Protein AF-A0A820MTB3-F1 (afdb_monomer_lite)

Foldseek 3Di:
DVVVVVVVVVVCVVVVVDPLVVLVVQLVVLVVVLVVLVVVLVVVVVVLVVVCVVVVNPDDDDCVVSVVSVVVSVVSVVSNVVSVVVVVLVVVCVDVVSVVVVVVCVVVVVVVVVVVVVVVVVVVVVVVVCCCVPVVVD

Radius of gyration: 23.79 Å; chains: 1; bounding box: 45×56×62 Å

Secondary structure (DSSP, 8-state):
-HHHHHHHHHHHHTTTTSTHHHHHHHHHHHHHHHHHHHHHHHHHHHHHHHHHHHTTT-S---THHHHHHHHHHHHHHHHHHHHHHHHHHHHHTTSHHHHHHHHHHHHHHHHHHHHHHHHHHHHHHHHHHHIIIIITT-

Sequence (138 aa):
MWIEIRLLLKLKWNSFHRFWSYIEVGIIVCSWTSVGIYVWRYKECKRIGELFEETNGYVYINLQLASYINDILTFLFAFCCFFGTVKLIRLCRFNQRMNLFIHTLQYAGKELISFAMMFSIVFMSFICLFYLLFVSQL

pLDDT: mean 80.35, std 15.02, range [35.56, 97.19]

InterPro domains:
  IPR013122 Polycystin cation channel, PKD1/PKD2 [PF08016] (15-137)
  IPR051223 Polycystin [PTHR10877] (3-137)

Organism: NCBI:txid433720

Structure (mmCIF, N/CA/C/O backbone):
data_AF-A0A820MTB3-F1
#
_entry.id   AF-A0A820MTB3-F1
#
loop_
_atom_site.group_PDB
_atom_site.id
_atom_site.type_symbol
_atom_site.label_atom_id
_atom_site.label_alt_id
_atom_site.label_comp_id
_atom_site.label_asym_id
_atom_site.label_entity_id
_atom_site.label_seq_id
_atom_site.pdbx_PDB_ins_code
_atom_site.Cartn_x
_atom_site.Cartn_y
_atom_site.Cartn_z
_atom_site.occupancy
_atom_site.B_iso_or_equiv
_atom_site.auth_seq_id
_atom_site.auth_comp_id
_atom_site.auth_asym_id
_atom_site.auth_atom_id
_atom_site.pdbx_PDB_model_num
ATOM 1 N N . MET A 1 1 ? 12.061 -26.969 9.873 1.00 47.59 1 MET A N 1
ATOM 2 C CA . MET A 1 1 ? 11.776 -25.763 9.063 1.00 47.59 1 MET A CA 1
ATOM 3 C C . MET A 1 1 ? 10.459 -25.798 8.271 1.00 47.59 1 MET A C 1
ATOM 5 O O . MET A 1 1 ? 9.567 -25.044 8.626 1.00 47.59 1 MET A O 1
ATOM 9 N N . TRP A 1 2 ? 10.243 -26.658 7.258 1.00 35.56 2 TRP A N 1
ATOM 10 C CA . TRP A 1 2 ? 8.962 -26.684 6.497 1.00 35.56 2 TRP A CA 1
ATOM 11 C C . TRP A 1 2 ? 7.739 -27.174 7.302 1.00 35.56 2 TRP A C 1
ATOM 13 O O . TRP A 1 2 ? 6.601 -26.823 6.997 1.00 35.56 2 TRP A O 1
ATOM 23 N N . ILE A 1 3 ? 7.967 -27.974 8.344 1.00 53.16 3 ILE A N 1
ATOM 24 C CA . ILE A 1 3 ? 6.916 -28.544 9.202 1.00 53.16 3 ILE A CA 1
ATOM 25 C C . ILE A 1 3 ? 6.441 -27.530 10.259 1.00 53.16 3 ILE A C 1
ATOM 27 O O . ILE A 1 3 ? 5.242 -27.416 10.502 1.00 53.16 3 ILE A O 1
ATOM 31 N N . GLU A 1 4 ? 7.347 -26.707 10.796 1.00 52.78 4 GLU A N 1
ATOM 32 C CA . GLU A 1 4 ? 7.013 -25.600 11.711 1.00 52.78 4 GLU A CA 1
ATOM 33 C C . GLU A 1 4 ? 6.175 -24.523 11.015 1.00 52.78 4 GLU A C 1
ATOM 35 O O . GLU A 1 4 ? 5.212 -24.014 11.583 1.00 52.78 4 GLU A O 1
ATOM 40 N N . ILE A 1 5 ? 6.472 -24.240 9.742 1.00 57.94 5 ILE A N 1
ATOM 41 C CA . ILE A 1 5 ? 5.706 -23.294 8.919 1.00 57.94 5 ILE A CA 1
ATOM 42 C C . ILE A 1 5 ? 4.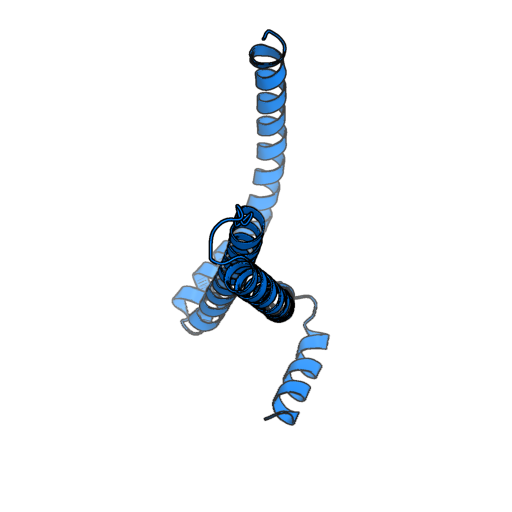260 -23.774 8.729 1.00 57.94 5 ILE A C 1
ATOM 44 O O . ILE A 1 5 ? 3.327 -22.975 8.829 1.00 57.94 5 ILE A O 1
ATOM 48 N N . ARG A 1 6 ? 4.043 -25.081 8.521 1.00 58.66 6 ARG A N 1
ATOM 49 C CA . ARG A 1 6 ? 2.691 -25.651 8.385 1.00 58.66 6 ARG A CA 1
ATOM 50 C C . ARG A 1 6 ? 1.919 -25.652 9.704 1.00 58.66 6 ARG A C 1
ATOM 52 O O . ARG A 1 6 ? 0.722 -25.384 9.684 1.00 58.66 6 ARG A O 1
ATOM 59 N N . LEU A 1 7 ? 2.579 -25.905 10.834 1.00 55.66 7 LEU A N 1
ATOM 60 C CA . LEU A 1 7 ? 1.962 -25.848 12.167 1.00 55.66 7 LEU A CA 1
ATOM 61 C C . LEU A 1 7 ? 1.536 -24.422 12.543 1.00 55.66 7 LEU A C 1
ATOM 63 O O . LEU A 1 7 ? 0.422 -24.223 13.031 1.00 55.66 7 LEU A O 1
ATOM 67 N N . LEU A 1 8 ? 2.359 -23.422 12.211 1.00 57.94 8 LEU A N 1
ATOM 68 C CA . LEU A 1 8 ? 2.005 -22.009 12.357 1.00 57.94 8 LEU A CA 1
ATOM 69 C C . LEU A 1 8 ? 0.856 -21.606 11.423 1.00 57.94 8 LEU A C 1
ATOM 71 O O . LEU A 1 8 ? -0.042 -20.888 11.850 1.00 57.94 8 LEU A O 1
ATOM 75 N N . LEU A 1 9 ? 0.828 -22.097 10.180 1.00 60.19 9 LEU A N 1
ATOM 76 C CA . LEU A 1 9 ? -0.268 -21.847 9.232 1.00 60.19 9 LEU A CA 1
ATOM 77 C C . LEU A 1 9 ? -1.598 -22.471 9.683 1.00 60.19 9 LEU A C 1
ATOM 79 O O . LEU A 1 9 ? -2.641 -21.828 9.561 1.00 60.19 9 LEU A O 1
ATOM 83 N N . LYS A 1 10 ? -1.571 -23.685 10.248 1.00 52.25 10 LYS A N 1
ATOM 84 C CA . LYS A 1 10 ? -2.777 -24.400 10.699 1.00 52.25 10 LYS A CA 1
ATOM 85 C C . LYS A 1 10 ? -3.397 -23.773 11.955 1.00 52.25 10 LYS A C 1
ATOM 87 O O . LYS A 1 10 ? -4.613 -23.634 12.020 1.00 52.25 10 LYS A O 1
ATOM 92 N N . LEU A 1 11 ? -2.576 -23.312 12.905 1.00 52.44 11 LEU A N 1
ATOM 93 C CA . LEU A 1 11 ? -3.037 -22.543 14.076 1.00 52.44 11 LEU A CA 1
ATOM 94 C C . LEU A 1 11 ? -3.550 -21.141 13.696 1.00 52.44 11 LEU A C 1
ATOM 96 O O . LEU A 1 11 ? -4.488 -20.620 14.300 1.00 52.44 11 LEU A O 1
ATOM 100 N N . LYS A 1 12 ? -2.964 -20.538 12.660 1.00 50.41 12 LYS A N 1
ATOM 101 C CA . LYS A 1 12 ? -3.304 -19.201 12.159 1.00 50.41 12 LYS A CA 1
ATOM 102 C C . LYS A 1 12 ? -4.613 -19.167 11.364 1.00 50.41 12 LYS A C 1
ATOM 104 O O . LYS A 1 12 ? -5.297 -18.147 11.400 1.00 50.41 12 LYS A O 1
ATOM 109 N N . TRP A 1 13 ? -5.013 -20.282 10.744 1.00 45.97 13 TRP A N 1
ATOM 110 C CA . TRP A 1 13 ? -6.303 -20.413 10.051 1.00 45.97 13 TRP A CA 1
ATOM 111 C C . TRP A 1 13 ? -7.506 -20.270 10.996 1.00 45.97 13 TRP A C 1
ATOM 113 O O . TRP A 1 13 ? -8.510 -19.678 10.623 1.00 45.97 13 TRP A O 1
ATOM 123 N N . ASN A 1 14 ? -7.388 -20.697 12.257 1.00 47.25 14 ASN A N 1
ATOM 124 C CA . ASN A 1 14 ? -8.447 -20.483 13.254 1.00 47.25 14 ASN A CA 1
ATOM 125 C C . ASN A 1 14 ? -8.442 -19.050 13.844 1.00 47.25 14 ASN A C 1
ATOM 127 O O . ASN A 1 14 ? -9.354 -18.658 14.560 1.00 47.25 14 ASN A O 1
ATOM 131 N N . SER A 1 15 ? -7.416 -18.245 13.534 1.00 44.62 15 SER A N 1
ATOM 132 C CA . SER A 1 15 ? -7.268 -16.831 13.929 1.00 44.62 15 SER A CA 1
ATOM 133 C C . SER A 1 15 ? -7.485 -15.856 12.760 1.00 44.62 15 SER A C 1
ATOM 135 O O . SER A 1 15 ? -7.094 -14.688 12.851 1.00 44.62 15 SER A O 1
ATOM 137 N N . PHE A 1 16 ? -8.100 -16.310 11.661 1.00 39.88 16 PHE A N 1
ATOM 138 C CA . PHE A 1 16 ? -8.291 -15.539 10.422 1.00 39.88 16 PHE A CA 1
ATOM 139 C C . PHE A 1 16 ? -9.120 -14.253 10.594 1.00 39.88 16 PHE A C 1
ATOM 141 O O . PHE A 1 16 ? -9.151 -13.407 9.708 1.00 39.88 16 PHE A O 1
ATOM 148 N N . HIS A 1 17 ? -9.742 -14.057 11.757 1.00 46.25 17 HIS A N 1
ATOM 149 C CA . HIS A 1 17 ? -10.502 -12.854 12.093 1.00 46.25 17 HIS A CA 1
ATOM 150 C C . HIS A 1 17 ? -9.662 -11.676 12.619 1.00 46.25 17 HIS A C 1
ATOM 152 O O . HIS A 1 17 ? -10.198 -10.621 12.950 1.00 46.25 17 HIS A O 1
ATOM 158 N N . ARG A 1 18 ? -8.336 -11.818 12.716 1.00 63.56 18 ARG A N 1
ATOM 159 C CA . ARG A 1 18 ? -7.456 -10.801 13.307 1.00 63.56 18 ARG A CA 1
ATOM 160 C C . ARG A 1 18 ? -6.773 -9.988 12.204 1.00 63.56 18 ARG A C 1
ATOM 162 O O . ARG A 1 18 ? -6.061 -10.568 11.393 1.00 63.56 18 ARG A O 1
ATOM 169 N N . PHE A 1 19 ? -6.915 -8.659 12.236 1.00 70.06 19 PHE A N 1
ATOM 170 C CA . PHE A 1 19 ? -6.247 -7.645 11.384 1.00 70.06 19 PHE A CA 1
ATOM 171 C C . PHE A 1 19 ? -4.815 -8.012 10.923 1.00 70.06 19 PHE A C 1
ATOM 173 O O . PHE A 1 19 ? -4.427 -7.784 9.783 1.00 70.06 19 PHE A O 1
ATOM 180 N N . TRP A 1 20 ? -4.044 -8.670 11.788 1.00 74.69 20 TRP A N 1
ATOM 181 C CA . TRP A 1 20 ? -2.686 -9.145 11.524 1.00 74.69 20 TRP A CA 1
ATOM 182 C C . TRP A 1 20 ? -2.541 -10.193 10.411 1.00 74.69 20 TRP A C 1
ATOM 184 O O . TRP A 1 20 ? -1.484 -10.246 9.786 1.00 74.69 20 TRP A O 1
ATOM 194 N N . SER A 1 21 ? -3.565 -11.009 10.151 1.00 80.94 21 SER A N 1
ATOM 195 C CA . SER A 1 21 ? -3.531 -12.014 9.080 1.00 80.94 21 SER A CA 1
ATOM 196 C C . SER A 1 21 ? -3.474 -11.348 7.701 1.00 80.94 21 SER A C 1
ATOM 198 O O . SER A 1 21 ? -2.680 -11.754 6.855 1.00 80.94 21 SER A O 1
ATOM 200 N N . TYR A 1 22 ? -4.230 -10.259 7.507 1.00 83.00 22 TYR A N 1
ATOM 201 C CA . TYR A 1 22 ? -4.240 -9.489 6.258 1.00 83.00 22 TYR A CA 1
ATOM 202 C C . TYR A 1 22 ? -2.868 -8.904 5.918 1.00 83.00 22 TYR A C 1
ATOM 204 O O . TYR A 1 22 ? -2.439 -8.981 4.772 1.00 83.00 22 TYR A O 1
ATOM 212 N N . ILE A 1 23 ? -2.142 -8.393 6.917 1.00 84.62 23 ILE A N 1
ATOM 213 C CA . ILE A 1 23 ? -0.777 -7.873 6.733 1.00 84.62 23 ILE A CA 1
ATOM 214 C C . ILE A 1 23 ? 0.169 -8.986 6.270 1.00 84.62 23 ILE A C 1
ATOM 216 O O . ILE A 1 23 ? 0.987 -8.781 5.378 1.00 84.62 23 ILE A O 1
ATOM 220 N N . GLU A 1 24 ? 0.060 -10.183 6.848 1.00 84.50 24 GLU A N 1
ATOM 221 C CA . GLU A 1 24 ? 0.929 -11.301 6.475 1.00 84.50 24 GLU A CA 1
ATOM 222 C C . GLU A 1 24 ? 0.620 -11.839 5.072 1.00 84.50 24 GLU A C 1
ATOM 224 O O . GLU A 1 24 ? 1.553 -12.180 4.346 1.00 84.50 24 GLU A O 1
ATOM 229 N N . VAL A 1 25 ? -0.653 -11.865 4.668 1.00 87.00 25 VAL A N 1
ATOM 230 C CA . VAL A 1 25 ? -1.044 -12.177 3.283 1.00 87.00 25 VAL A CA 1
ATOM 231 C C . VAL A 1 25 ? -0.530 -11.101 2.323 1.00 87.00 25 VAL A C 1
ATOM 233 O O . VAL A 1 25 ? 0.032 -11.448 1.287 1.00 87.00 25 VAL A O 1
ATOM 236 N N . GLY A 1 26 ? -0.632 -9.820 2.691 1.00 88.19 26 GLY A N 1
ATOM 237 C CA . GLY A 1 26 ? -0.115 -8.700 1.899 1.00 88.19 26 GLY A CA 1
ATOM 238 C C . GLY A 1 26 ? 1.382 -8.822 1.608 1.00 88.19 26 GLY A C 1
ATOM 239 O O . GLY A 1 26 ? 1.789 -8.707 0.456 1.00 88.19 26 GLY A O 1
ATOM 240 N N . ILE A 1 27 ? 2.196 -9.163 2.614 1.00 89.56 27 ILE A N 1
ATOM 241 C CA . ILE A 1 27 ? 3.643 -9.391 2.428 1.00 89.56 27 ILE A CA 1
ATOM 242 C C . ILE A 1 27 ? 3.899 -10.530 1.438 1.00 89.56 27 ILE A C 1
ATOM 244 O O . ILE A 1 27 ? 4.742 -10.387 0.553 1.00 89.56 27 ILE A O 1
ATOM 248 N N . ILE A 1 28 ? 3.186 -11.653 1.577 1.00 89.81 28 ILE A N 1
ATOM 249 C CA . ILE A 1 28 ? 3.353 -12.814 0.692 1.00 89.81 28 ILE A CA 1
ATOM 250 C C . ILE A 1 28 ? 3.011 -12.417 -0.746 1.00 89.81 28 ILE A C 1
ATOM 252 O O . ILE A 1 28 ? 3.834 -12.616 -1.636 1.00 89.81 28 ILE A O 1
ATOM 256 N N . VAL A 1 29 ? 1.845 -11.807 -0.969 1.00 90.56 29 VAL A N 1
ATOM 257 C CA . VAL A 1 29 ? 1.399 -11.385 -2.305 1.00 90.56 29 VAL A CA 1
ATOM 258 C C . VAL A 1 29 ? 2.384 -10.390 -2.918 1.00 90.56 29 VAL A C 1
ATOM 260 O O . VAL A 1 29 ? 2.868 -10.632 -4.019 1.00 90.56 29 VAL A O 1
ATOM 263 N N . CYS A 1 30 ? 2.764 -9.326 -2.201 1.00 89.69 30 CYS A N 1
ATOM 264 C CA . CYS A 1 30 ? 3.740 -8.349 -2.694 1.00 89.69 30 CYS A CA 1
ATOM 265 C C . CYS A 1 30 ? 5.094 -8.990 -3.030 1.00 89.69 30 CYS A C 1
ATOM 267 O O . CYS A 1 30 ? 5.696 -8.635 -4.042 1.00 89.69 30 CYS A O 1
ATOM 269 N N . SER A 1 31 ? 5.557 -9.950 -2.224 1.00 90.19 31 SER A N 1
ATOM 270 C CA . SER A 1 31 ? 6.831 -10.643 -2.458 1.00 90.19 31 SER A CA 1
ATOM 271 C C . SER A 1 31 ? 6.785 -11.498 -3.727 1.00 90.19 31 SER A C 1
ATOM 273 O O . SER A 1 31 ? 7.675 -11.394 -4.567 1.00 90.19 31 SER A O 1
ATOM 275 N N . TRP A 1 32 ? 5.733 -12.302 -3.909 1.00 92.75 32 TRP A N 1
ATOM 276 C CA . TRP A 1 32 ? 5.570 -13.122 -5.116 1.00 92.75 32 TRP A CA 1
ATOM 277 C C . TRP A 1 32 ? 5.407 -12.264 -6.373 1.00 92.75 32 TRP A C 1
ATOM 279 O O . TRP A 1 32 ? 6.049 -12.536 -7.390 1.00 92.75 32 TRP A O 1
ATOM 289 N N . THR A 1 33 ? 4.616 -11.192 -6.295 1.00 91.94 33 THR A N 1
ATOM 290 C CA . THR A 1 33 ? 4.456 -10.241 -7.402 1.00 91.94 33 THR A CA 1
ATOM 291 C C . THR A 1 33 ? 5.781 -9.559 -7.743 1.00 91.94 33 THR A C 1
ATOM 293 O O . THR A 1 33 ? 6.124 -9.458 -8.918 1.00 91.94 33 THR A O 1
ATOM 296 N N . SER A 1 34 ? 6.568 -9.152 -6.741 1.00 90.56 34 SER A N 1
ATOM 297 C CA . SER A 1 34 ? 7.891 -8.548 -6.947 1.00 90.56 34 SER A CA 1
ATOM 298 C C . SER A 1 34 ? 8.834 -9.483 -7.712 1.00 90.56 34 SER A C 1
ATOM 300 O O . SER A 1 34 ? 9.453 -9.057 -8.686 1.00 90.56 34 SER A O 1
ATOM 302 N N . VAL A 1 35 ? 8.874 -10.773 -7.357 1.00 93.00 35 VAL A N 1
ATOM 303 C CA . VAL A 1 35 ? 9.675 -11.775 -8.084 1.00 93.00 35 VAL A CA 1
ATOM 304 C C . VAL A 1 35 ? 9.208 -11.911 -9.537 1.00 93.00 35 VAL A C 1
ATOM 306 O O . VAL A 1 35 ? 10.037 -11.924 -10.447 1.00 93.00 35 VAL A O 1
ATOM 309 N N . GLY A 1 36 ? 7.894 -11.958 -9.777 1.00 92.12 36 GLY A N 1
ATOM 310 C CA . GLY A 1 36 ? 7.338 -12.031 -11.132 1.00 92.12 36 GLY A CA 1
ATOM 311 C C . GLY A 1 36 ? 7.739 -10.837 -12.004 1.00 92.12 36 GLY A C 1
ATOM 312 O O . GLY A 1 36 ? 8.222 -11.015 -13.125 1.00 92.12 36 GLY A O 1
ATOM 313 N N . ILE A 1 37 ? 7.612 -9.619 -11.469 1.00 90.44 37 ILE A N 1
ATOM 314 C CA . ILE A 1 37 ? 7.997 -8.391 -12.180 1.00 90.44 37 ILE A CA 1
ATOM 315 C C . ILE A 1 37 ? 9.513 -8.308 -12.365 1.00 90.44 37 ILE A C 1
ATOM 317 O O . ILE A 1 37 ? 9.973 -7.860 -13.413 1.00 90.44 37 ILE A O 1
ATOM 321 N N . TYR A 1 38 ? 10.304 -8.795 -11.409 1.00 90.50 38 TYR A N 1
ATOM 322 C CA . TYR A 1 38 ? 11.758 -8.844 -11.544 1.00 90.50 38 TYR A CA 1
ATOM 323 C C . TYR A 1 38 ? 12.199 -9.739 -12.710 1.00 90.50 38 TYR A C 1
ATOM 325 O O . TYR A 1 38 ? 13.045 -9.338 -13.509 1.00 90.50 38 TYR A O 1
ATOM 333 N N . VAL A 1 39 ? 11.589 -10.921 -12.863 1.00 91.44 39 VAL A N 1
ATOM 334 C CA . VAL A 1 39 ? 11.863 -11.812 -14.004 1.00 91.44 39 VAL A CA 1
ATOM 335 C C . VAL A 1 39 ? 11.469 -11.150 -15.325 1.00 91.44 39 VAL A C 1
ATOM 337 O O . VAL A 1 39 ? 12.205 -11.258 -16.308 1.00 91.44 39 VAL A O 1
ATOM 340 N N . TRP A 1 40 ? 10.341 -10.437 -15.360 1.00 85.88 40 TRP A N 1
ATOM 341 C CA . TRP A 1 40 ? 9.933 -9.686 -16.548 1.00 85.88 40 TRP A CA 1
ATOM 342 C C . TRP A 1 40 ? 10.935 -8.572 -16.878 1.00 85.88 40 TRP A C 1
ATOM 344 O O . TRP A 1 40 ? 11.434 -8.519 -18.002 1.00 85.88 40 TRP A O 1
ATOM 354 N N . ARG A 1 41 ? 11.326 -7.759 -15.889 1.00 87.06 41 ARG A N 1
ATOM 355 C CA . ARG A 1 41 ? 12.365 -6.730 -16.037 1.00 87.06 41 ARG A CA 1
ATOM 356 C C . ARG A 1 41 ? 13.665 -7.316 -16.586 1.00 87.06 41 ARG A C 1
ATOM 358 O O . ARG A 1 41 ? 14.270 -6.724 -17.472 1.00 87.06 41 ARG A O 1
ATOM 365 N N . TYR A 1 42 ? 14.088 -8.473 -16.079 1.00 85.81 42 TYR A N 1
ATOM 366 C CA . TYR A 1 42 ? 15.315 -9.131 -16.521 1.00 85.81 42 TYR A CA 1
ATOM 367 C C . TYR A 1 42 ? 15.253 -9.538 -18.000 1.00 85.81 42 TYR A C 1
ATOM 369 O O . TYR A 1 42 ? 16.186 -9.260 -18.754 1.00 85.81 42 TYR A O 1
ATOM 377 N N . LYS A 1 43 ? 14.136 -10.134 -18.441 1.00 84.81 43 LYS A N 1
ATOM 378 C CA . LYS A 1 43 ? 13.920 -10.474 -19.859 1.00 84.81 43 LYS A CA 1
ATOM 379 C C . LYS A 1 43 ? 13.921 -9.233 -20.750 1.00 84.81 43 LYS A C 1
ATOM 381 O O . LYS A 1 43 ? 14.526 -9.252 -21.817 1.00 84.81 43 LYS A O 1
ATOM 386 N N . GLU A 1 44 ? 13.278 -8.164 -20.293 1.00 80.56 44 GLU A N 1
ATOM 387 C CA . GLU A 1 44 ? 13.187 -6.907 -21.033 1.00 80.56 44 GLU A CA 1
ATOM 388 C C . GLU A 1 44 ? 14.557 -6.221 -21.165 1.00 80.56 44 GLU A C 1
ATOM 390 O O . GLU A 1 44 ? 14.938 -5.808 -22.257 1.00 80.56 44 GLU A O 1
ATOM 395 N N . CYS A 1 45 ? 15.352 -6.193 -20.090 1.00 80.88 45 CYS A N 1
ATOM 396 C CA . CYS A 1 45 ? 16.731 -5.700 -20.128 1.00 80.88 45 CYS A CA 1
ATOM 397 C C . CYS A 1 45 ? 17.621 -6.511 -21.078 1.00 80.88 45 CYS A C 1
ATOM 399 O O . CYS A 1 45 ? 18.422 -5.916 -21.794 1.00 80.88 45 CYS A O 1
ATOM 401 N N . LYS A 1 46 ? 17.482 -7.845 -21.114 1.00 82.94 46 LYS A N 1
ATOM 402 C CA . LYS A 1 46 ? 18.251 -8.699 -22.036 1.00 82.94 46 LYS A CA 1
ATOM 403 C C . LYS A 1 46 ? 17.908 -8.397 -23.495 1.00 82.94 46 LYS A C 1
ATOM 405 O O . LYS A 1 46 ? 18.813 -8.214 -24.297 1.00 82.94 46 LYS A O 1
ATOM 410 N N . ARG A 1 47 ? 16.613 -8.254 -23.805 1.00 80.31 47 ARG A N 1
ATOM 411 C CA . ARG A 1 47 ? 16.126 -7.880 -25.142 1.00 80.31 47 ARG A CA 1
ATOM 412 C C . ARG A 1 47 ? 16.681 -6.527 -25.588 1.00 80.31 47 ARG A C 1
ATOM 414 O O . ARG A 1 47 ? 17.140 -6.391 -26.714 1.00 80.31 47 ARG A O 1
ATOM 421 N N . ILE A 1 48 ? 16.652 -5.538 -24.695 1.00 80.00 48 ILE A N 1
ATOM 422 C CA . ILE A 1 48 ? 17.216 -4.207 -24.948 1.00 80.00 48 ILE A CA 1
ATOM 423 C C . ILE A 1 48 ? 18.732 -4.280 -25.186 1.00 80.00 48 ILE A C 1
ATOM 425 O O . ILE A 1 48 ? 19.228 -3.621 -26.096 1.00 80.00 48 ILE A O 1
ATOM 429 N N . GLY A 1 49 ? 19.455 -5.081 -24.398 1.00 77.38 49 GLY A N 1
ATOM 430 C CA . GLY A 1 49 ? 20.894 -5.292 -24.571 1.00 77.38 49 GLY A CA 1
ATOM 431 C C . GLY A 1 49 ? 21.239 -5.898 -25.932 1.00 77.38 49 GLY A C 1
ATOM 432 O O . GLY A 1 49 ? 22.094 -5.364 -26.627 1.00 77.38 49 GLY A O 1
ATOM 433 N N . GLU A 1 50 ? 20.514 -6.940 -26.346 1.00 78.38 50 GLU A N 1
ATOM 434 C CA . GLU A 1 50 ? 20.698 -7.595 -27.651 1.00 78.38 50 GLU A CA 1
ATOM 435 C C . GLU A 1 50 ? 20.412 -6.631 -28.820 1.00 78.38 50 GLU A C 1
ATOM 437 O O . GLU A 1 50 ? 21.217 -6.528 -29.740 1.00 78.38 50 GLU A O 1
ATOM 442 N N . LEU A 1 51 ? 19.333 -5.841 -28.742 1.00 72.94 51 LEU A N 1
ATOM 443 C CA . LEU A 1 51 ? 19.000 -4.805 -29.736 1.00 72.94 51 LEU A CA 1
ATOM 444 C C . LEU A 1 51 ? 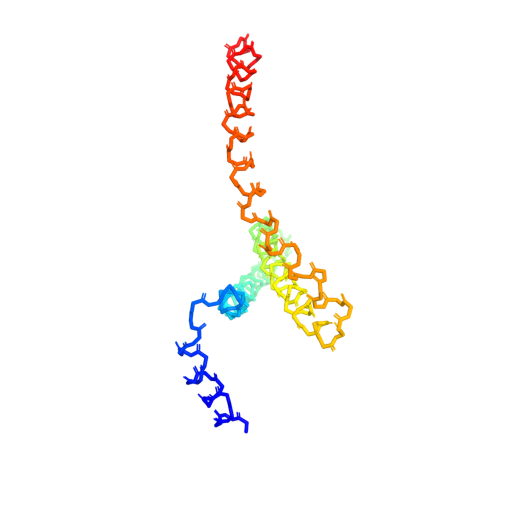20.071 -3.706 -29.842 1.00 72.94 51 LEU A C 1
ATOM 446 O O . LEU A 1 51 ? 20.317 -3.179 -30.930 1.00 72.94 51 LEU A O 1
ATOM 450 N N . PHE A 1 52 ? 20.697 -3.337 -28.722 1.00 73.25 52 PHE A N 1
ATOM 451 C CA . PHE A 1 52 ? 21.775 -2.348 -28.703 1.00 73.25 52 PHE A CA 1
ATOM 452 C C . PHE A 1 52 ? 23.051 -2.883 -29.364 1.00 73.25 52 PHE A C 1
ATOM 454 O O . PHE A 1 52 ? 23.697 -2.156 -30.123 1.00 73.25 52 PHE A O 1
ATOM 461 N N . GLU A 1 53 ? 23.377 -4.150 -29.101 1.00 72.50 53 GLU A N 1
ATOM 462 C CA . GLU A 1 53 ? 24.545 -4.848 -29.646 1.00 72.50 53 GLU A CA 1
ATOM 463 C C . GLU A 1 53 ? 24.403 -5.091 -31.159 1.00 72.50 53 GLU A C 1
ATOM 465 O O . GLU A 1 53 ? 25.335 -4.833 -31.917 1.00 72.50 53 GLU A O 1
ATOM 470 N N . GLU A 1 54 ? 23.210 -5.481 -31.620 1.00 68.12 54 GLU A N 1
ATOM 471 C CA . GLU A 1 54 ? 22.921 -5.735 -33.039 1.00 68.12 54 GLU A CA 1
ATOM 472 C C . GLU A 1 54 ? 22.906 -4.446 -33.880 1.00 68.12 54 GLU A C 1
ATOM 474 O O . GLU A 1 54 ? 23.267 -4.455 -35.058 1.00 68.12 54 GLU A O 1
ATOM 479 N N . THR A 1 55 ? 22.548 -3.309 -33.271 1.00 63.41 55 THR A N 1
ATOM 480 C CA . THR A 1 55 ? 22.383 -2.037 -33.995 1.00 63.41 55 THR A CA 1
ATOM 481 C C . THR A 1 55 ? 23.567 -1.068 -33.854 1.00 63.41 55 THR A C 1
ATOM 483 O O . THR A 1 55 ? 23.478 0.078 -34.307 1.00 63.41 55 THR A O 1
ATOM 486 N N . ASN A 1 56 ? 24.680 -1.485 -33.229 1.00 62.25 56 ASN A N 1
ATOM 487 C CA . ASN A 1 56 ? 25.881 -0.654 -33.019 1.00 62.25 56 ASN A CA 1
ATOM 488 C C . ASN A 1 56 ? 25.563 0.767 -32.484 1.00 62.25 56 ASN A C 1
ATOM 490 O O . ASN A 1 56 ? 26.205 1.748 -32.856 1.00 62.25 56 ASN A O 1
ATOM 494 N N . GLY A 1 57 ? 24.534 0.898 -31.637 1.00 60.94 57 GLY A N 1
ATOM 495 C CA . GLY A 1 57 ? 24.162 2.165 -30.994 1.00 60.94 57 GLY A CA 1
ATOM 496 C C . GLY A 1 57 ? 23.448 3.218 -31.861 1.00 60.94 57 GLY A C 1
ATOM 497 O O . GLY A 1 57 ? 23.234 4.327 -31.374 1.00 60.94 57 GLY A O 1
ATOM 498 N N . TYR A 1 58 ? 23.042 2.911 -33.100 1.00 56.06 58 TYR A N 1
ATOM 499 C CA . TYR A 1 58 ? 22.380 3.888 -33.989 1.00 56.06 58 TYR A CA 1
ATOM 500 C C . TYR A 1 58 ? 20.846 3.953 -33.868 1.00 56.06 58 TYR A C 1
ATOM 502 O O . TYR A 1 58 ? 20.230 4.870 -34.412 1.00 56.06 58 TYR A O 1
ATOM 510 N N . VAL A 1 59 ? 20.210 3.017 -33.155 1.00 59.12 59 VAL A N 1
ATOM 511 C CA . VAL A 1 59 ? 18.750 2.995 -32.957 1.00 59.12 59 VAL A CA 1
ATOM 512 C C . VAL A 1 59 ? 18.367 3.550 -31.590 1.00 59.12 59 VAL A C 1
ATOM 514 O O . VAL A 1 59 ? 18.924 3.178 -30.560 1.00 59.12 59 VAL A O 1
ATOM 517 N N . TYR A 1 60 ? 17.367 4.435 -31.590 1.00 59.06 60 TYR A N 1
ATOM 518 C CA . TYR A 1 60 ? 16.748 4.961 -30.380 1.00 59.06 60 TYR A CA 1
ATOM 519 C C . TYR A 1 60 ? 16.008 3.839 -29.641 1.00 59.06 60 TYR A C 1
ATOM 521 O O . TYR A 1 60 ? 14.933 3.398 -30.052 1.00 59.06 60 TYR A O 1
ATOM 529 N N . ILE A 1 61 ? 16.588 3.369 -28.540 1.00 64.19 61 ILE A N 1
ATOM 530 C CA . ILE A 1 61 ? 15.962 2.379 -27.667 1.00 64.19 61 ILE A CA 1
ATOM 531 C C . ILE A 1 61 ? 15.022 3.101 -26.708 1.00 64.19 61 ILE A C 1
ATOM 533 O O . ILE A 1 61 ? 15.438 3.963 -25.934 1.00 64.19 61 ILE A O 1
ATOM 537 N N . ASN A 1 62 ? 13.747 2.718 -26.719 1.00 68.19 62 ASN A N 1
ATOM 538 C CA . ASN A 1 62 ? 12.758 3.296 -25.822 1.00 68.19 62 ASN A CA 1
ATOM 539 C C . ASN A 1 62 ? 12.917 2.745 -24.389 1.00 68.19 62 ASN A C 1
ATOM 541 O O . ASN A 1 62 ? 12.281 1.766 -23.995 1.00 68.19 62 ASN A O 1
ATOM 545 N N . LEU A 1 63 ? 13.774 3.395 -23.597 1.00 78.12 63 LEU A N 1
ATOM 546 C CA . LEU A 1 63 ? 14.036 3.066 -22.189 1.00 78.12 63 LEU A CA 1
ATOM 547 C C . LEU A 1 63 ? 12.876 3.425 -21.248 1.00 78.12 63 LEU A C 1
ATOM 549 O O . LEU A 1 63 ? 12.899 3.060 -20.072 1.00 78.12 63 LEU A O 1
ATOM 553 N N . GLN A 1 64 ? 11.845 4.113 -21.741 1.00 81.81 64 GLN A N 1
ATOM 554 C CA . GLN A 1 64 ? 10.715 4.548 -20.924 1.00 81.81 64 GLN A CA 1
ATOM 555 C C . GLN A 1 64 ? 9.946 3.357 -20.339 1.00 81.81 64 GLN A C 1
ATOM 557 O O . GLN A 1 64 ? 9.561 3.386 -19.170 1.00 81.81 64 GLN A O 1
ATOM 562 N N . LEU A 1 65 ? 9.805 2.270 -21.108 1.00 79.38 65 LEU A N 1
ATOM 563 C CA . LEU A 1 65 ? 9.201 1.028 -20.621 1.00 79.38 65 LEU A CA 1
ATOM 564 C C . LEU A 1 65 ? 10.045 0.395 -19.503 1.00 79.38 65 LEU A C 1
ATOM 566 O O . LEU A 1 65 ? 9.505 -0.039 -18.487 1.00 79.38 65 LEU A O 1
ATOM 570 N N . ALA A 1 66 ? 11.372 0.385 -19.658 1.00 83.69 66 ALA A N 1
ATOM 571 C CA . ALA A 1 66 ? 12.285 -0.150 -18.651 1.00 83.69 66 ALA A CA 1
ATOM 572 C C . ALA A 1 66 ? 12.248 0.671 -17.349 1.00 83.69 66 ALA A C 1
ATOM 574 O O . ALA A 1 66 ? 12.238 0.088 -16.262 1.00 83.69 66 ALA A O 1
ATOM 575 N N . SER A 1 67 ? 12.166 2.003 -17.453 1.00 86.94 67 SER A N 1
ATOM 576 C CA . SER A 1 67 ? 11.986 2.892 -16.299 1.00 86.94 67 SER A CA 1
ATOM 577 C C . SER A 1 67 ? 10.662 2.621 -15.588 1.00 86.94 67 SER A C 1
ATOM 579 O O . SER A 1 67 ? 10.651 2.426 -14.378 1.00 86.94 67 SER A O 1
ATOM 581 N N . TYR A 1 68 ? 9.561 2.507 -16.334 1.00 88.19 68 TYR A N 1
ATOM 582 C CA . TYR A 1 68 ? 8.239 2.251 -15.761 1.00 88.19 68 TYR A CA 1
ATOM 583 C C . TYR A 1 68 ? 8.171 0.915 -15.002 1.00 88.19 68 TYR A C 1
ATOM 585 O O . TYR A 1 68 ? 7.647 0.844 -13.889 1.00 88.19 68 TYR A O 1
ATOM 593 N N . ILE A 1 69 ? 8.761 -0.147 -15.562 1.00 88.12 69 ILE A N 1
ATOM 594 C CA . ILE A 1 69 ? 8.860 -1.451 -14.886 1.00 88.12 69 ILE A CA 1
ATOM 595 C C . ILE A 1 69 ? 9.694 -1.335 -13.599 1.00 88.12 69 ILE A C 1
ATOM 597 O O . ILE A 1 69 ? 9.360 -1.953 -12.584 1.00 88.12 69 ILE A O 1
ATOM 601 N N . ASN A 1 70 ? 10.766 -0.539 -13.617 1.00 89.56 70 ASN A N 1
ATOM 602 C CA . ASN A 1 70 ? 11.590 -0.291 -12.438 1.00 89.56 70 ASN A CA 1
ATOM 603 C C . ASN A 1 70 ? 10.842 0.510 -11.357 1.00 89.56 70 ASN A C 1
ATOM 605 O O . ASN A 1 70 ? 10.964 0.188 -10.172 1.00 89.56 70 ASN A O 1
ATOM 609 N N . ASP A 1 71 ? 10.034 1.495 -11.746 1.00 92.50 71 ASP A N 1
ATOM 610 C CA . ASP A 1 71 ? 9.202 2.270 -10.820 1.00 92.50 71 ASP A CA 1
ATOM 611 C C . ASP A 1 71 ? 8.161 1.375 -10.140 1.00 92.50 71 ASP A C 1
ATOM 613 O O . ASP A 1 71 ? 8.058 1.371 -8.912 1.00 92.50 71 ASP A O 1
ATOM 617 N N . ILE A 1 72 ? 7.461 0.524 -10.900 1.00 91.69 72 ILE A N 1
ATOM 618 C CA . ILE A 1 72 ? 6.507 -0.450 -10.339 1.00 91.69 72 ILE A CA 1
ATOM 619 C C . ILE A 1 72 ? 7.193 -1.388 -9.341 1.00 91.69 72 ILE A C 1
ATOM 621 O O . ILE A 1 72 ? 6.667 -1.651 -8.256 1.00 91.69 72 ILE A O 1
ATOM 625 N N . LEU A 1 73 ? 8.372 -1.899 -9.691 1.00 91.50 73 LEU A N 1
ATOM 626 C CA . LEU A 1 73 ? 9.135 -2.788 -8.822 1.00 91.50 73 LEU A CA 1
ATOM 627 C C . LEU A 1 73 ? 9.571 -2.077 -7.530 1.00 91.50 73 LEU A C 1
ATOM 629 O O . LEU A 1 73 ? 9.488 -2.658 -6.445 1.00 91.50 73 LEU A O 1
ATOM 633 N N . THR A 1 74 ? 9.954 -0.805 -7.631 1.00 93.75 74 THR A N 1
ATOM 634 C CA . THR A 1 74 ? 10.281 0.046 -6.480 1.00 93.75 74 THR A CA 1
ATOM 635 C C . THR A 1 74 ? 9.060 0.266 -5.588 1.00 93.75 74 THR A C 1
ATOM 637 O O . THR A 1 74 ? 9.160 0.107 -4.369 1.00 93.75 74 THR A O 1
ATOM 640 N N . PHE A 1 75 ? 7.885 0.533 -6.168 1.00 93.88 75 PHE A N 1
ATOM 641 C CA . PHE A 1 75 ? 6.637 0.636 -5.408 1.00 93.88 75 PHE A CA 1
ATOM 642 C C . PHE A 1 75 ? 6.295 -0.670 -4.687 1.00 93.88 75 PHE A C 1
ATOM 644 O O . PHE A 1 75 ? 5.939 -0.641 -3.509 1.00 93.88 75 PHE A O 1
ATOM 651 N N . LEU A 1 76 ? 6.456 -1.828 -5.333 1.00 92.44 76 LEU A N 1
ATOM 652 C CA . LEU A 1 76 ? 6.221 -3.125 -4.689 1.00 92.44 76 LEU A CA 1
ATOM 653 C C . LEU A 1 76 ? 7.156 -3.373 -3.504 1.00 92.44 76 LEU A C 1
ATOM 655 O O . LEU A 1 76 ? 6.705 -3.867 -2.466 1.00 92.44 76 LEU A O 1
ATOM 659 N N . PHE A 1 77 ? 8.434 -3.009 -3.622 1.00 92.56 77 PHE A N 1
ATOM 660 C CA . PHE A 1 77 ? 9.353 -3.079 -2.489 1.00 92.56 77 PHE A CA 1
ATOM 661 C C . PHE A 1 77 ? 8.969 -2.109 -1.377 1.00 92.56 77 PHE A C 1
ATOM 663 O O . PHE A 1 77 ? 8.991 -2.504 -0.212 1.00 92.56 77 PHE A O 1
ATOM 670 N N . ALA A 1 78 ? 8.546 -0.888 -1.708 1.00 94.69 78 ALA A N 1
ATOM 671 C CA . ALA A 1 78 ? 8.056 0.069 -0.721 1.00 94.69 78 ALA A CA 1
ATOM 672 C C . ALA A 1 78 ? 6.836 -0.479 0.040 1.00 94.69 78 ALA A C 1
ATOM 674 O O . ALA A 1 78 ? 6.811 -0.420 1.270 1.00 94.69 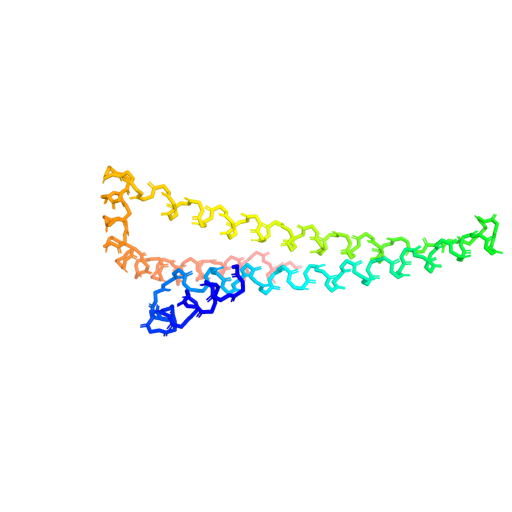78 ALA A O 1
ATOM 675 N N . PHE A 1 79 ? 5.875 -1.100 -0.653 1.00 92.38 79 PHE A N 1
ATOM 676 C CA . PHE A 1 79 ? 4.746 -1.784 -0.015 1.00 92.38 79 PHE A CA 1
ATOM 677 C C . PHE A 1 79 ? 5.201 -2.943 0.876 1.00 92.38 79 PHE A C 1
ATOM 679 O O . PHE A 1 79 ? 4.734 -3.073 2.009 1.00 92.38 79 PHE A O 1
ATOM 686 N N . CYS A 1 80 ? 6.143 -3.763 0.409 1.00 92.19 80 CYS A N 1
ATOM 687 C CA . CYS A 1 80 ? 6.690 -4.858 1.206 1.00 92.19 80 CYS A CA 1
ATOM 688 C C . CYS A 1 80 ? 7.370 -4.343 2.488 1.00 92.19 80 CYS A C 1
ATOM 690 O O . CYS A 1 80 ? 7.116 -4.867 3.575 1.00 92.19 80 CYS A O 1
ATOM 692 N N . CYS A 1 81 ? 8.177 -3.285 2.381 1.00 93.50 81 CYS A N 1
ATOM 693 C CA . CYS A 1 81 ? 8.798 -2.611 3.519 1.00 93.50 81 CYS A CA 1
ATOM 694 C C . CYS A 1 81 ? 7.752 -2.009 4.460 1.00 93.50 81 CYS A C 1
ATOM 696 O O . CYS A 1 81 ? 7.862 -2.192 5.668 1.00 93.50 81 CYS A O 1
ATOM 698 N N . PHE A 1 82 ? 6.709 -1.362 3.936 1.00 93.38 82 PHE A N 1
ATOM 699 C CA . PHE A 1 82 ? 5.614 -0.812 4.737 1.00 93.38 82 PHE A CA 1
ATOM 700 C C . PHE A 1 82 ? 4.933 -1.897 5.579 1.00 93.38 82 PHE A C 1
ATOM 702 O O . PHE A 1 82 ? 4.850 -1.776 6.804 1.00 93.38 82 PHE A O 1
ATOM 709 N N . PHE A 1 83 ? 4.516 -3.005 4.958 1.00 90.38 83 PHE A N 1
ATOM 710 C CA . PHE A 1 83 ? 3.931 -4.123 5.698 1.00 90.38 83 PHE A CA 1
ATOM 711 C C . PHE A 1 83 ? 4.932 -4.768 6.670 1.00 90.38 83 PHE A C 1
ATOM 713 O O . PHE A 1 83 ? 4.546 -5.181 7.768 1.00 90.38 83 PHE A O 1
ATOM 720 N N . GLY A 1 84 ? 6.218 -4.815 6.308 1.00 89.75 84 GLY A N 1
ATOM 721 C CA . GLY A 1 84 ? 7.310 -5.225 7.191 1.00 89.75 84 GLY A CA 1
ATOM 722 C C . GLY A 1 84 ? 7.407 -4.354 8.445 1.00 89.75 84 GLY A C 1
ATOM 723 O O . GLY A 1 84 ? 7.431 -4.882 9.556 1.00 89.75 84 GLY A O 1
ATOM 724 N N . THR A 1 85 ? 7.357 -3.031 8.296 1.00 90.31 85 THR A N 1
ATOM 725 C CA . THR A 1 85 ? 7.350 -2.070 9.407 1.00 90.31 85 THR A CA 1
ATOM 726 C C . THR A 1 85 ? 6.122 -2.254 10.295 1.00 90.31 85 THR A C 1
ATOM 728 O O . THR A 1 85 ? 6.248 -2.320 11.518 1.00 90.31 85 THR A O 1
ATOM 731 N N . VAL A 1 86 ? 4.934 -2.443 9.714 1.00 87.25 86 VAL A N 1
ATOM 732 C CA . VAL A 1 86 ? 3.722 -2.750 10.495 1.00 87.25 86 VAL A CA 1
ATOM 733 C C . VAL A 1 86 ? 3.881 -4.064 11.274 1.00 87.25 86 VAL A C 1
ATOM 735 O O . VAL A 1 86 ? 3.461 -4.170 12.430 1.00 87.25 86 VAL A O 1
ATOM 738 N N . LYS A 1 87 ? 4.545 -5.069 10.692 1.00 84.75 87 LYS A N 1
ATOM 739 C CA . LYS A 1 87 ? 4.880 -6.317 11.389 1.00 84.75 87 LYS A CA 1
ATOM 740 C C . LYS A 1 87 ? 5.880 -6.089 12.531 1.00 84.75 87 LYS A C 1
ATOM 742 O O . LYS A 1 87 ? 5.725 -6.724 13.573 1.00 84.75 87 LYS A O 1
ATOM 747 N N . LEU A 1 88 ? 6.839 -5.169 12.397 1.00 84.19 88 LEU A N 1
ATOM 748 C CA . LEU A 1 88 ? 7.750 -4.791 13.489 1.00 84.19 88 LEU A CA 1
ATOM 749 C C . LEU A 1 88 ? 7.003 -4.178 14.679 1.00 84.19 88 LEU A C 1
ATOM 751 O O . LEU A 1 88 ? 7.281 -4.553 15.817 1.00 84.19 88 LEU A O 1
ATOM 755 N N . ILE A 1 89 ? 5.986 -3.342 14.440 1.00 82.31 89 ILE A N 1
ATOM 756 C CA . ILE A 1 89 ? 5.133 -2.788 15.512 1.00 82.31 89 ILE A CA 1
ATOM 757 C C . ILE A 1 89 ? 4.491 -3.917 16.338 1.00 82.31 89 ILE A C 1
ATOM 759 O O . ILE A 1 89 ? 4.383 -3.822 17.563 1.00 82.31 89 ILE A O 1
ATOM 763 N N . ARG A 1 90 ? 4.124 -5.037 15.696 1.00 73.44 90 ARG A N 1
ATOM 764 C CA . ARG A 1 90 ? 3.615 -6.229 16.395 1.00 73.44 90 ARG A CA 1
ATOM 765 C C . ARG A 1 90 ? 4.667 -6.870 17.300 1.00 73.44 90 ARG A C 1
ATOM 767 O O . ARG A 1 90 ? 4.308 -7.314 18.389 1.00 73.44 90 ARG A O 1
ATOM 774 N N . LEU A 1 91 ? 5.928 -6.940 16.863 1.00 74.94 91 LEU A N 1
ATOM 775 C CA . LEU A 1 91 ? 7.027 -7.445 17.693 1.00 74.94 91 LEU A CA 1
ATOM 776 C C . LEU A 1 91 ? 7.307 -6.500 18.871 1.00 74.94 91 LEU A C 1
ATOM 778 O O . LEU A 1 91 ? 7.514 -6.965 19.985 1.00 74.94 91 LEU A O 1
ATOM 782 N N . CYS A 1 92 ? 7.207 -5.182 18.696 1.00 73.00 92 CYS A N 1
ATOM 783 C CA . CYS A 1 92 ? 7.396 -4.225 19.796 1.00 73.00 92 CYS A CA 1
ATOM 784 C C . CYS A 1 92 ? 6.356 -4.350 20.931 1.00 73.00 92 CYS A C 1
ATOM 786 O O . CYS A 1 92 ? 6.564 -3.824 22.026 1.00 73.00 92 CYS A O 1
ATOM 788 N N . ARG A 1 93 ? 5.261 -5.092 20.718 1.00 67.94 93 ARG A N 1
ATOM 789 C CA . ARG A 1 93 ? 4.215 -5.346 21.720 1.00 67.94 93 ARG A CA 1
ATOM 790 C C . ARG A 1 93 ? 4.667 -6.217 22.901 1.00 67.94 93 ARG A C 1
ATOM 792 O O . ARG A 1 93 ? 3.937 -6.310 23.882 1.00 67.94 93 ARG A O 1
ATOM 799 N N . PHE A 1 9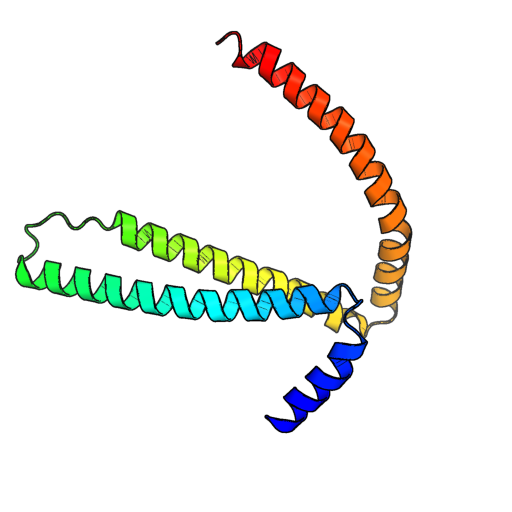4 ? 5.853 -6.831 22.843 1.00 67.81 94 PHE A N 1
ATOM 800 C CA . PHE A 1 94 ? 6.443 -7.521 24.000 1.00 67.81 94 PHE A CA 1
ATOM 801 C C . PHE A 1 94 ? 6.723 -6.573 25.179 1.00 67.81 94 PHE A C 1
ATOM 803 O O . PHE A 1 94 ? 6.799 -7.024 26.318 1.00 67.81 94 PHE A O 1
ATOM 810 N N . ASN A 1 95 ? 6.808 -5.259 24.938 1.00 78.69 95 ASN A N 1
ATOM 811 C CA . ASN A 1 95 ? 6.897 -4.270 26.004 1.00 78.69 95 ASN A CA 1
ATOM 812 C C . ASN A 1 95 ? 5.500 -3.904 26.546 1.00 78.69 95 ASN A C 1
ATOM 814 O O . ASN A 1 95 ? 4.651 -3.387 25.812 1.00 78.69 95 ASN A O 1
ATOM 818 N N . GLN A 1 96 ? 5.280 -4.096 27.850 1.00 75.69 96 GLN A N 1
ATOM 819 C CA . GLN A 1 96 ? 3.995 -3.852 28.520 1.00 75.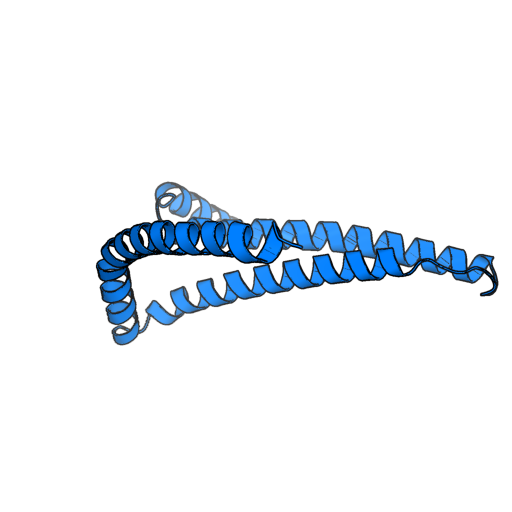69 96 GLN A CA 1
ATOM 820 C C . GLN A 1 96 ? 3.481 -2.413 28.336 1.00 75.69 96 GLN A C 1
ATOM 822 O O . GLN A 1 96 ? 2.283 -2.209 28.136 1.00 75.69 96 GLN A O 1
ATOM 827 N N . ARG A 1 97 ? 4.382 -1.418 28.313 1.00 79.44 97 ARG A N 1
ATOM 828 C CA . ARG A 1 97 ? 4.018 -0.010 28.062 1.00 79.44 97 ARG A CA 1
ATOM 829 C C . ARG A 1 97 ? 3.470 0.201 26.648 1.00 79.44 97 ARG A C 1
ATOM 831 O O . ARG A 1 97 ? 2.476 0.895 26.474 1.00 79.44 97 ARG A O 1
ATOM 838 N N . MET A 1 98 ? 4.076 -0.433 25.644 1.00 77.94 98 MET A N 1
ATOM 839 C CA . MET A 1 98 ? 3.639 -0.325 24.246 1.00 77.94 98 MET A CA 1
ATOM 840 C C . MET A 1 98 ? 2.327 -1.061 23.989 1.00 77.94 98 MET A C 1
ATOM 842 O O . MET A 1 98 ? 1.485 -0.577 23.235 1.00 77.94 98 MET A O 1
ATOM 846 N N . ASN A 1 99 ? 2.109 -2.196 24.655 1.00 79.00 99 ASN A N 1
ATOM 847 C CA . ASN A 1 99 ? 0.843 -2.912 24.545 1.00 79.00 99 ASN A CA 1
ATOM 848 C C . ASN A 1 99 ? -0.341 -2.070 25.058 1.00 79.00 99 ASN A C 1
ATOM 850 O O . ASN A 1 99 ? -1.392 -2.061 24.422 1.00 79.00 99 ASN A O 1
ATOM 854 N N . LEU A 1 100 ? -0.165 -1.318 26.151 1.00 84.94 100 LEU A N 1
ATOM 855 C CA . LEU A 1 100 ? -1.212 -0.447 26.695 1.00 84.94 100 LEU A CA 1
ATOM 856 C C . LEU A 1 100 ? -1.613 0.672 25.716 1.00 84.94 100 LEU A C 1
ATOM 858 O O . LEU A 1 100 ? -2.804 0.857 25.482 1.00 84.94 100 LEU A O 1
ATOM 862 N N . PHE A 1 101 ? -0.645 1.338 25.075 1.00 84.62 101 PHE A N 1
ATOM 863 C CA . PHE A 1 101 ? -0.912 2.331 24.021 1.00 84.62 101 PHE A CA 1
ATOM 864 C C . PHE A 1 101 ? -1.676 1.743 22.828 1.00 84.62 101 PHE A C 1
ATOM 866 O O . PHE A 1 101 ? -2.597 2.365 22.305 1.00 84.62 101 PHE A O 1
ATOM 873 N N . ILE A 1 102 ? -1.321 0.531 22.391 1.00 82.12 102 ILE A N 1
ATOM 874 C CA . ILE A 1 102 ? -2.026 -0.133 21.287 1.00 82.12 102 ILE A CA 1
ATOM 875 C C . ILE A 1 102 ? -3.472 -0.451 21.686 1.00 82.12 102 ILE A C 1
ATOM 877 O O . ILE A 1 102 ? -4.374 -0.290 20.867 1.00 82.12 102 ILE A O 1
ATOM 881 N N . HIS A 1 103 ? -3.715 -0.879 22.927 1.00 82.06 103 HIS A N 1
ATOM 882 C CA . HIS A 1 103 ? -5.065 -1.175 23.408 1.00 82.06 103 HIS A CA 1
ATOM 883 C C . HIS A 1 103 ? -5.947 0.072 23.516 1.00 82.06 103 HIS A C 1
ATOM 885 O O . HIS A 1 103 ? -7.096 0.029 23.075 1.00 82.06 103 HIS A O 1
ATOM 891 N N . THR A 1 104 ? -5.427 1.183 24.044 1.00 89.44 104 THR A N 1
ATOM 892 C CA . THR A 1 104 ? -6.185 2.442 24.105 1.00 89.44 104 THR A CA 1
ATOM 893 C C . THR A 1 104 ? -6.469 2.986 22.707 1.00 89.44 104 THR A C 1
ATOM 895 O O . THR A 1 104 ? -7.595 3.398 22.437 1.00 89.44 104 THR A O 1
ATOM 898 N N . LEU A 1 105 ? -5.500 2.899 21.789 1.00 85.62 105 LEU A N 1
ATOM 899 C CA . LEU A 1 105 ? -5.681 3.293 20.392 1.00 85.62 105 LEU A CA 1
ATOM 900 C C . LEU A 1 105 ? -6.702 2.406 19.664 1.00 85.62 105 LEU A C 1
ATOM 902 O O . LEU A 1 105 ? -7.510 2.916 18.899 1.00 85.62 105 LEU A O 1
ATOM 906 N N . GLN A 1 106 ? -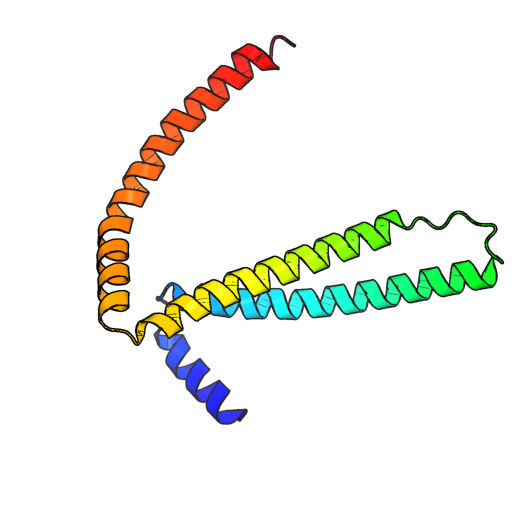6.705 1.092 19.906 1.00 84.44 106 GLN A N 1
ATOM 907 C CA . GLN A 1 106 ? -7.705 0.184 19.331 1.00 84.44 106 GLN A CA 1
ATOM 908 C C . GLN A 1 106 ? -9.113 0.473 19.854 1.00 84.44 106 GLN A C 1
ATOM 910 O O . GLN A 1 106 ? -10.067 0.431 19.080 1.00 84.44 106 GLN A O 1
ATOM 915 N N . TYR A 1 107 ? -9.240 0.784 21.145 1.00 87.75 107 TYR A N 1
ATOM 916 C CA . TYR A 1 107 ? -10.518 1.143 21.753 1.00 87.75 107 TYR A CA 1
ATOM 917 C C . TYR A 1 107 ? -11.045 2.480 21.210 1.00 87.75 107 TYR A C 1
ATOM 919 O O . TYR A 1 107 ? -12.177 2.547 20.735 1.00 87.75 107 TYR A O 1
ATOM 927 N N . ALA A 1 108 ? -10.203 3.518 21.187 1.00 91.44 108 ALA A N 1
ATOM 928 C CA . ALA A 1 108 ? -10.554 4.827 20.633 1.00 91.44 108 ALA A CA 1
ATOM 929 C C . ALA A 1 108 ? -10.737 4.802 19.104 1.00 91.44 108 ALA A C 1
ATOM 931 O O . ALA A 1 108 ? -11.495 5.596 18.551 1.00 91.44 108 ALA A O 1
ATOM 932 N N . GLY A 1 109 ? -10.072 3.876 18.409 1.00 88.69 109 GLY A N 1
ATOM 933 C CA . GLY A 1 109 ? -10.086 3.776 16.953 1.00 88.69 109 GLY A CA 1
ATOM 934 C C . GLY A 1 109 ? -11.473 3.518 16.370 1.00 88.69 109 GLY A C 1
ATOM 935 O O . GLY A 1 109 ? -11.773 4.030 15.296 1.00 88.69 109 GLY A O 1
ATOM 936 N N . LYS A 1 110 ? -12.345 2.785 17.076 1.00 88.12 110 LYS A N 1
ATOM 937 C CA . LYS A 1 110 ? -13.721 2.539 16.612 1.00 88.12 110 LYS A CA 1
ATOM 938 C C . LYS A 1 110 ? -14.520 3.843 16.496 1.00 88.12 110 LYS A C 1
ATOM 940 O O . LYS A 1 110 ? -15.135 4.090 15.461 1.00 88.12 110 LYS A O 1
ATOM 945 N N . GLU A 1 111 ? -14.459 4.683 17.525 1.00 91.69 111 GLU A N 1
ATOM 946 C CA . GLU A 1 111 ? -15.118 5.995 17.531 1.00 91.69 111 GLU A CA 1
ATOM 947 C C . GLU A 1 111 ? -14.461 6.947 16.524 1.00 91.69 111 GLU A C 1
ATOM 949 O O . GLU A 1 111 ? -15.148 7.657 15.788 1.00 91.69 111 GLU A O 1
ATOM 954 N N . LEU A 1 112 ? -13.129 6.897 16.407 1.00 93.44 112 LEU A N 1
ATOM 955 C CA . LEU A 1 112 ? -12.383 7.722 15.461 1.00 93.44 112 LEU A CA 1
ATOM 956 C C . LEU A 1 112 ? -12.739 7.410 13.999 1.00 93.44 112 LEU A C 1
ATOM 958 O O . LEU A 1 112 ? -12.834 8.331 13.195 1.00 93.44 112 LEU A O 1
ATOM 962 N N . ILE A 1 113 ? -12.970 6.140 13.650 1.00 91.94 113 ILE A N 1
ATOM 963 C CA . ILE A 1 113 ? -13.400 5.736 12.300 1.00 91.94 113 ILE A CA 1
ATOM 964 C C . ILE A 1 113 ? -14.797 6.285 11.986 1.00 91.94 113 ILE A C 1
ATOM 966 O O . ILE A 1 113 ? -15.018 6.789 10.886 1.00 91.94 113 ILE A O 1
ATOM 970 N N . SER A 1 114 ? -15.723 6.228 12.948 1.00 92.81 114 SER A N 1
ATOM 971 C CA . SER A 1 114 ? -17.070 6.795 12.790 1.00 92.81 114 SER A CA 1
ATOM 972 C C . SER A 1 114 ? -17.011 8.313 12.571 1.00 92.81 114 SER A C 1
ATOM 974 O O . SER A 1 114 ? -17.597 8.842 11.624 1.00 92.81 114 SER A O 1
ATOM 976 N N . PHE A 1 115 ? -16.205 9.012 13.377 1.00 94.94 115 PHE A N 1
ATOM 977 C CA . PHE A 1 115 ? -15.950 10.441 13.203 1.00 94.94 115 PHE A CA 1
ATOM 978 C C . PHE A 1 115 ? -15.301 10.758 11.847 1.00 94.94 115 PHE A C 1
ATOM 980 O O . PHE A 1 115 ? -15.750 11.663 11.144 1.00 94.94 115 PHE A O 1
ATOM 987 N N . ALA A 1 116 ? -14.286 9.989 11.444 1.00 95.88 116 ALA A N 1
ATOM 988 C CA . ALA A 1 116 ? -13.603 10.164 10.166 1.00 95.88 116 ALA A CA 1
ATOM 989 C C . ALA A 1 116 ? -14.552 9.973 8.975 1.00 95.88 116 ALA A C 1
ATOM 991 O O . ALA A 1 116 ? -14.427 10.691 7.984 1.00 95.88 116 ALA A O 1
ATOM 992 N N . MET A 1 117 ? -15.521 9.057 9.069 1.00 96.50 117 MET A N 1
ATOM 993 C CA . MET A 1 117 ? -16.538 8.870 8.034 1.00 96.50 117 MET A CA 1
ATOM 994 C C . MET A 1 117 ? -17.429 10.112 7.901 1.00 96.50 117 MET A C 1
ATOM 996 O O . MET A 1 117 ? -17.592 10.620 6.792 1.00 96.50 117 MET A O 1
ATOM 1000 N N . MET A 1 118 ? -17.944 10.648 9.013 1.00 96.56 118 MET A N 1
ATOM 1001 C CA . MET A 1 118 ? -18.738 11.885 8.990 1.00 96.56 118 MET A CA 1
ATOM 1002 C C . MET A 1 118 ? -17.932 13.067 8.439 1.00 96.56 118 MET A C 1
ATOM 1004 O O . MET A 1 118 ? -18.406 13.785 7.558 1.00 96.56 118 MET A O 1
ATOM 1008 N N . PHE A 1 119 ? -16.691 13.232 8.907 1.00 96.75 119 PHE A N 1
ATOM 1009 C CA . PHE A 1 119 ? -15.782 14.265 8.416 1.00 96.75 119 PHE A CA 1
ATOM 1010 C C . PHE A 1 119 ? -15.531 14.130 6.910 1.00 96.75 119 PHE A C 1
ATOM 1012 O O . PHE A 1 119 ? -15.592 15.121 6.189 1.00 96.75 119 PHE A O 1
ATOM 1019 N N . SER A 1 120 ? -15.321 12.905 6.420 1.00 96.94 120 SER A N 1
ATOM 1020 C CA . SER A 1 120 ? -15.067 12.642 5.001 1.00 96.94 120 SER A CA 1
ATOM 1021 C C . SER A 1 120 ? -16.243 13.052 4.117 1.00 96.94 120 SER A C 1
ATOM 1023 O O . SER A 1 120 ? -16.012 13.602 3.049 1.00 96.94 120 SER A O 1
ATOM 1025 N N . ILE A 1 121 ? -17.493 12.851 4.549 1.00 97.19 121 ILE A N 1
ATOM 1026 C CA . ILE A 1 121 ? -18.685 13.256 3.777 1.00 97.19 121 ILE A CA 1
ATOM 1027 C C . ILE A 1 121 ? -18.744 14.781 3.614 1.00 97.19 121 ILE A C 1
ATOM 1029 O O . ILE A 1 121 ? -18.958 15.291 2.509 1.00 97.19 121 ILE A O 1
ATOM 1033 N N . VAL A 1 122 ? -18.522 15.516 4.706 1.00 97.12 122 VAL A N 1
ATOM 1034 C CA . VAL A 1 122 ? -18.501 16.986 4.679 1.00 97.12 122 VAL A CA 1
ATOM 1035 C C . VAL A 1 122 ? -17.326 17.476 3.834 1.00 97.12 122 VAL A C 1
ATOM 1037 O O . VAL A 1 122 ? -17.496 18.333 2.969 1.00 97.12 122 VAL A O 1
ATOM 1040 N N . PHE A 1 123 ? -16.148 16.881 4.022 1.00 97.19 123 PHE A N 1
ATOM 1041 C CA . PHE A 1 123 ? -14.951 17.201 3.253 1.00 97.19 123 PHE A CA 1
ATOM 1042 C C . PHE A 1 123 ? -15.155 16.966 1.750 1.00 97.19 123 PHE A C 1
ATOM 1044 O O . PHE A 1 123 ? -14.821 17.829 0.940 1.00 97.19 123 PHE A O 1
ATOM 1051 N N . MET A 1 124 ? -15.786 15.852 1.369 1.00 97.19 124 MET A N 1
ATOM 1052 C CA . MET A 1 124 ? -16.081 15.546 -0.031 1.00 97.19 124 MET A CA 1
ATOM 1053 C C . MET A 1 124 ? -17.090 16.524 -0.635 1.00 97.19 124 MET A C 1
ATOM 1055 O O . MET A 1 124 ? -16.933 16.924 -1.785 1.00 97.19 124 MET A O 1
ATOM 1059 N N . SER A 1 125 ? -18.077 16.971 0.147 1.00 96.56 125 SER A N 1
ATOM 1060 C CA . SER A 1 125 ? -19.018 18.015 -0.285 1.00 96.56 125 SER A CA 1
ATOM 1061 C C . SER A 1 125 ? -18.291 19.313 -0.650 1.00 96.56 125 SER A C 1
ATOM 1063 O O . SER A 1 125 ? -18.574 19.903 -1.693 1.00 96.56 125 SER A O 1
ATOM 1065 N N . PHE A 1 126 ? -17.305 19.726 0.153 1.00 96.19 126 PHE A N 1
ATOM 1066 C CA . PHE A 1 126 ? -16.469 20.885 -0.168 1.00 96.19 126 PHE A CA 1
ATOM 1067 C C . PHE A 1 126 ? -15.583 20.651 -1.395 1.00 96.19 126 PHE A C 1
ATOM 1069 O O . PHE A 1 126 ? -15.466 21.554 -2.220 1.00 96.19 126 PHE A O 1
ATOM 1076 N N . ILE A 1 127 ? -15.009 19.453 -1.563 1.00 96.19 127 ILE A N 1
ATOM 1077 C CA . ILE A 1 127 ? -14.252 19.106 -2.778 1.00 96.19 127 ILE A CA 1
ATOM 1078 C C . ILE A 1 127 ? -15.140 19.248 -4.019 1.00 96.19 127 ILE A C 1
ATOM 1080 O O . ILE A 1 127 ? -14.725 19.878 -4.990 1.00 96.19 127 ILE A O 1
ATOM 1084 N N . CYS A 1 128 ? -16.364 18.714 -3.990 1.00 95.19 128 CYS A N 1
ATOM 1085 C CA . CYS A 1 128 ? -17.309 18.834 -5.100 1.00 95.19 128 CYS A CA 1
ATOM 1086 C C . CYS A 1 128 ? -17.689 20.293 -5.376 1.00 95.19 128 CYS A C 1
ATOM 1088 O O . CYS A 1 128 ? -17.724 20.704 -6.536 1.00 95.19 128 CYS A O 1
ATOM 1090 N N . LEU A 1 129 ? -17.932 21.083 -4.327 1.00 95.31 129 LEU A N 1
ATOM 1091 C CA . LEU A 1 129 ? -18.234 22.506 -4.458 1.00 95.31 129 LEU A CA 1
ATOM 1092 C C . LEU A 1 129 ? -17.069 23.256 -5.103 1.00 95.31 129 LEU A C 1
ATOM 1094 O O . LEU A 1 129 ? -17.281 23.978 -6.072 1.00 95.31 129 LEU A O 1
ATOM 1098 N N . PHE A 1 130 ? -15.842 23.073 -4.614 1.00 94.31 130 PHE A N 1
ATOM 1099 C CA . PHE A 1 130 ? -14.668 23.735 -5.179 1.00 94.31 130 PHE A CA 1
ATOM 1100 C C . PHE A 1 130 ? -14.364 23.274 -6.600 1.00 94.31 130 PHE A C 1
ATOM 1102 O O . PHE A 1 130 ? -13.999 24.098 -7.434 1.00 94.31 130 PHE A O 1
ATOM 1109 N N . TYR A 1 131 ? -14.565 21.993 -6.905 1.00 93.81 131 TYR A N 1
ATOM 1110 C CA . TYR A 1 131 ? -14.439 21.493 -8.268 1.00 93.81 131 TYR A CA 1
ATOM 1111 C C . TYR A 1 131 ? -15.429 22.195 -9.209 1.00 93.81 131 TYR A C 1
ATOM 1113 O O . TYR A 1 131 ? -15.032 22.717 -10.248 1.00 93.81 131 TYR A O 1
ATOM 1121 N N . LEU A 1 132 ? -16.702 22.300 -8.820 1.00 91.75 132 LEU A N 1
ATOM 1122 C CA . LEU A 1 132 ? -17.698 23.021 -9.613 1.00 91.75 132 LEU A CA 1
ATOM 1123 C C . LEU A 1 132 ? -17.382 24.517 -9.714 1.00 91.75 132 LEU A C 1
ATOM 1125 O O . LEU A 1 132 ? -17.484 25.088 -10.791 1.00 91.75 132 LEU A O 1
ATOM 1129 N N . LEU A 1 133 ? -16.971 25.160 -8.627 1.00 91.94 133 LEU A N 1
ATOM 1130 C CA . LEU A 1 133 ? -16.769 26.606 -8.618 1.00 91.94 133 LEU A CA 1
ATOM 1131 C C . LEU A 1 133 ? -15.514 27.023 -9.394 1.00 91.94 133 LEU A C 1
ATOM 1133 O O . LEU A 1 133 ? -15.560 27.999 -10.132 1.00 91.94 133 LEU A O 1
ATOM 1137 N N . PHE A 1 134 ? -14.407 26.292 -9.258 1.00 89.25 134 PHE A N 1
ATOM 1138 C CA . PHE A 1 134 ? -13.115 26.707 -9.813 1.00 89.25 134 PHE A CA 1
ATOM 1139 C C . PHE A 1 134 ? -12.703 25.960 -11.079 1.00 89.25 134 PHE A C 1
ATOM 1141 O O . PHE A 1 134 ? -12.012 26.540 -11.909 1.00 89.25 134 PHE A O 1
ATOM 1148 N N . VAL A 1 135 ? -13.094 24.692 -11.237 1.00 85.06 135 VAL A N 1
ATOM 1149 C CA . VAL A 1 135 ? -12.684 23.879 -12.396 1.00 85.06 135 VAL A CA 1
ATOM 1150 C C . VAL A 1 135 ? -13.736 23.905 -13.501 1.00 85.06 135 VAL A C 1
ATOM 1152 O O . VAL A 1 135 ? -13.361 23.890 -14.662 1.00 85.06 135 VAL A O 1
ATOM 1155 N N . SER A 1 136 ? -15.037 23.995 -13.187 1.00 73.31 136 SER A N 1
ATOM 1156 C CA . SER A 1 136 ? -16.069 24.069 -14.244 1.00 73.31 136 SER A CA 1
ATOM 1157 C C . SER A 1 136 ? -16.171 25.436 -14.937 1.00 73.31 136 SER A C 1
ATOM 1159 O O . SER A 1 136 ? -16.782 25.540 -15.994 1.00 73.31 136 SER A O 1
ATOM 1161 N N . GLN A 1 137 ? -15.595 26.483 -14.335 1.00 61.38 137 GLN A N 1
ATOM 1162 C CA . GLN A 1 137 ? -15.558 27.848 -14.880 1.00 61.38 137 GLN A CA 1
ATOM 1163 C C . GLN A 1 137 ? -14.327 28.102 -15.777 1.00 61.38 137 GLN A C 1
ATOM 1165 O O . GLN A 1 137 ? -14.146 29.228 -16.241 1.00 61.38 137 GLN A O 1
ATOM 1170 N N . LEU A 1 138 ? -13.472 27.091 -15.973 1.00 53.41 138 LEU A N 1
ATOM 1171 C CA . LEU A 1 138 ? -12.215 27.138 -16.728 1.00 53.41 138 LEU A CA 1
ATOM 1172 C C . LEU A 1 138 ? -12.371 26.375 -18.048 1.00 53.41 138 LEU A C 1
ATOM 1174 O O . LEU A 1 138 ? -11.908 26.908 -19.079 1.00 53.41 138 LEU A O 1
#